Protein AF-D5SZH6-F1 (afdb_monomer_lite)

Secondary structure (DSSP, 8-state):
----PPP-SHHHHHHHHHHHHHHHHHHHHHHTTS-S--PPP-HHHHHHHHHHHHHTT----TTHHHHHHHHHHHHS--------

Organism: Planctopirus limnophila (strain ATCC 43296 / DSM 3776 / IFAM 1008 / Mu 290) (NCBI:txid521674)

pLDDT: mean 75.68, std 18.47, range [35.78, 93.62]

Foldseek 3Di:
DPPPDDDDDPVSLQVLLLVLVVLVVVVVCCVVVVDVDDDDGPNVVSVVSQVVSVVVVHHHDPCSVVVVVVVVVVVDDPPPDDDD

Structure (mmCIF, N/CA/C/O backbone):
data_AF-D5SZH6-F1
#
_entry.id   AF-D5SZH6-F1
#
loop_
_atom_site.group_PDB
_atom_site.id
_atom_site.type_symbol
_atom_site.label_atom_id
_atom_site.label_alt_id
_atom_site.label_comp_id
_atom_site.label_asym_id
_atom_site.label_entity_id
_atom_site.label_seq_id
_atom_site.pdbx_PDB_ins_code
_atom_site.Cartn_x
_atom_site.Cartn_y
_atom_site.Cartn_z
_atom_site.occupancy
_atom_site.B_iso_or_equiv
_atom_site.auth_seq_id
_atom_site.auth_comp_id
_atom_site.auth_asym_id
_atom_site.auth_atom_id
_atom_site.pdbx_PDB_model_num
ATOM 1 N N . MET A 1 1 ? -10.453 17.566 -11.883 1.00 37.09 1 MET A N 1
ATOM 2 C CA . MET A 1 1 ? -10.090 16.132 -11.787 1.00 37.09 1 MET A CA 1
ATOM 3 C C . MET A 1 1 ? -8.575 16.003 -11.892 1.00 37.09 1 MET A C 1
ATOM 5 O O . MET A 1 1 ? -8.040 16.262 -12.961 1.00 37.09 1 MET A O 1
ATOM 9 N N . LYS A 1 2 ? -7.857 15.694 -10.801 1.00 44.22 2 LYS A N 1
ATOM 10 C CA . LYS A 1 2 ? -6.410 15.423 -10.887 1.00 44.22 2 LYS A CA 1
ATOM 11 C C . LYS A 1 2 ? -6.243 14.058 -11.561 1.00 44.22 2 LYS A C 1
ATOM 13 O O . LYS A 1 2 ? -6.629 13.045 -10.989 1.00 44.22 2 LYS A O 1
ATOM 18 N N . THR A 1 3 ? -5.744 14.039 -12.793 1.00 48.59 3 THR A N 1
ATOM 19 C CA . THR A 1 3 ? -5.389 12.815 -13.524 1.00 48.59 3 THR A CA 1
ATOM 20 C C . THR A 1 3 ? -4.536 11.916 -12.632 1.00 48.59 3 THR A C 1
ATOM 22 O O . THR A 1 3 ? -3.471 12.351 -12.186 1.00 48.59 3 THR A O 1
ATOM 25 N N . LYS A 1 4 ? -5.000 10.687 -12.363 1.00 63.53 4 LYS A N 1
ATOM 26 C CA . LYS A 1 4 ? -4.247 9.650 -11.640 1.00 63.53 4 LYS A CA 1
ATOM 27 C C . LYS A 1 4 ? -2.978 9.340 -12.443 1.00 63.53 4 LYS A C 1
ATOM 29 O O . LYS A 1 4 ? -3.001 8.552 -13.383 1.00 63.53 4 LYS A O 1
ATOM 34 N N . ARG A 1 5 ? -1.885 10.044 -12.144 1.00 74.94 5 ARG A N 1
ATOM 35 C CA . ARG A 1 5 ? -0.627 9.934 -12.887 1.00 74.94 5 ARG A CA 1
ATOM 36 C C . ARG A 1 5 ? 0.070 8.643 -12.476 1.00 74.94 5 ARG A C 1
ATOM 38 O O . ARG A 1 5 ? 0.251 8.398 -11.287 1.00 74.94 5 ARG A O 1
ATOM 45 N N . ASN A 1 6 ? 0.453 7.827 -13.452 1.00 80.31 6 ASN A N 1
ATOM 46 C CA . ASN A 1 6 ? 1.286 6.662 -13.177 1.00 80.31 6 ASN A CA 1
ATOM 47 C C . ASN A 1 6 ? 2.720 7.100 -12.832 1.00 80.31 6 ASN A C 1
ATOM 49 O O . ASN A 1 6 ? 3.209 8.059 -13.445 1.00 80.31 6 ASN A O 1
ATOM 53 N N . PRO A 1 7 ? 3.391 6.398 -11.901 1.00 87.69 7 PRO A N 1
ATOM 54 C CA . PRO A 1 7 ? 4.794 6.644 -11.593 1.00 87.69 7 PRO A CA 1
ATOM 55 C C . PRO A 1 7 ? 5.680 6.391 -12.816 1.00 87.69 7 PRO A C 1
ATOM 57 O O . PRO A 1 7 ? 5.424 5.484 -13.617 1.00 87.69 7 PRO A O 1
ATOM 60 N N . LYS A 1 8 ? 6.732 7.193 -12.969 1.00 88.06 8 LYS A N 1
ATOM 61 C CA . LYS A 1 8 ? 7.581 7.195 -14.169 1.00 88.06 8 LYS A CA 1
ATOM 62 C C . LYS A 1 8 ? 8.932 6.525 -13.976 1.00 88.06 8 LYS A C 1
ATOM 64 O O . LYS A 1 8 ? 9.470 5.975 -14.930 1.00 88.06 8 LYS A O 1
ATOM 69 N N . ASN A 1 9 ? 9.484 6.576 -12.770 1.00 90.31 9 ASN A N 1
ATOM 70 C CA . ASN A 1 9 ? 10.810 6.048 -12.453 1.00 90.31 9 ASN A CA 1
ATOM 71 C C . ASN A 1 9 ? 10.755 5.129 -11.224 1.00 90.31 9 ASN A C 1
ATOM 73 O O . ASN A 1 9 ? 9.746 5.080 -10.523 1.00 90.31 9 ASN A O 1
ATOM 77 N N . LEU A 1 10 ? 11.834 4.375 -10.983 1.00 88.69 10 LEU A N 1
ATOM 78 C CA . LEU A 1 10 ? 11.900 3.386 -9.898 1.00 88.69 10 LEU A CA 1
ATOM 79 C C . LEU A 1 10 ? 11.585 3.995 -8.527 1.00 88.69 10 LEU A C 1
ATOM 81 O O . LEU A 1 10 ? 10.859 3.386 -7.748 1.00 88.69 10 LEU A O 1
ATOM 85 N N . ARG A 1 11 ? 12.082 5.208 -8.259 1.00 88.69 11 ARG A N 1
ATOM 86 C CA . ARG A 1 11 ? 11.839 5.915 -7.001 1.00 88.69 11 ARG A CA 1
ATOM 87 C C . ARG A 1 11 ? 10.363 6.268 -6.829 1.00 88.69 11 ARG A C 1
ATOM 89 O O . ARG A 1 11 ? 9.791 5.947 -5.798 1.00 88.69 11 ARG A O 1
ATOM 96 N N . GLU A 1 12 ? 9.732 6.856 -7.843 1.00 89.12 12 GLU A N 1
ATOM 97 C CA . GLU A 1 12 ? 8.298 7.170 -7.802 1.00 89.12 12 GLU A CA 1
ATOM 98 C C . GLU A 1 12 ? 7.445 5.902 -7.663 1.00 89.12 12 GLU A C 1
ATOM 100 O O . GLU A 1 12 ? 6.401 5.928 -7.019 1.00 89.12 12 GLU A O 1
ATOM 105 N N . TRP A 1 13 ? 7.868 4.783 -8.261 1.00 92.69 13 TRP A N 1
ATOM 106 C CA . TRP A 1 13 ? 7.183 3.503 -8.081 1.00 92.69 13 TRP A CA 1
ATOM 107 C C . TRP A 1 13 ? 7.311 2.971 -6.652 1.00 92.69 13 TRP A C 1
ATOM 109 O O . TRP A 1 13 ? 6.336 2.426 -6.143 1.00 92.69 13 TRP A O 1
ATOM 119 N N . GLN A 1 14 ? 8.472 3.136 -6.012 1.00 90.31 14 GLN A N 1
ATOM 120 C CA . GLN A 1 14 ? 8.665 2.773 -4.608 1.00 90.31 14 GLN A CA 1
ATOM 121 C C . GLN A 1 14 ? 7.791 3.643 -3.699 1.00 90.31 14 GLN A C 1
ATOM 123 O O . GLN A 1 14 ? 7.000 3.109 -2.932 1.00 90.31 14 GLN A O 1
ATOM 128 N N . GLU A 1 15 ? 7.852 4.967 -3.859 1.00 88.81 15 GLU A N 1
ATOM 129 C CA . GLU A 1 15 ? 7.045 5.917 -3.083 1.00 88.81 15 GLU A CA 1
ATOM 130 C C . GLU A 1 15 ? 5.538 5.662 -3.270 1.00 88.81 15 GLU A C 1
ATOM 132 O O . GLU A 1 15 ? 4.774 5.688 -2.306 1.00 88.81 15 GLU A O 1
ATOM 137 N N . ALA A 1 16 ? 5.097 5.356 -4.496 1.00 90.81 16 ALA A N 1
ATOM 138 C CA . ALA A 1 16 ? 3.702 5.024 -4.773 1.00 90.81 16 ALA A CA 1
ATOM 139 C C . ALA A 1 16 ? 3.272 3.680 -4.167 1.00 90.81 16 ALA A C 1
ATOM 141 O O . ALA A 1 16 ? 2.137 3.570 -3.707 1.00 90.81 16 ALA A O 1
ATOM 142 N N . ALA A 1 17 ? 4.145 2.669 -4.166 1.00 90.75 17 ALA A N 1
ATOM 143 C CA . ALA A 1 17 ? 3.863 1.381 -3.538 1.00 90.75 17 ALA A CA 1
ATOM 144 C C . ALA A 1 17 ? 3.779 1.516 -2.011 1.00 90.75 17 ALA A C 1
ATOM 146 O O . ALA A 1 17 ? 2.830 1.018 -1.410 1.00 90.75 17 ALA A O 1
ATOM 147 N N . ASP A 1 18 ? 4.720 2.241 -1.405 1.00 89.81 18 ASP A N 1
ATOM 148 C CA . ASP A 1 18 ? 4.750 2.512 0.035 1.00 89.81 18 ASP A CA 1
ATOM 149 C C . ASP A 1 18 ? 3.500 3.289 0.480 1.00 89.81 18 ASP A C 1
ATOM 151 O O . ASP A 1 18 ? 2.853 2.931 1.464 1.00 89.81 18 ASP A O 1
ATOM 155 N N . ALA A 1 19 ? 3.110 4.319 -0.278 1.00 89.00 19 ALA A N 1
ATOM 156 C CA . ALA A 1 19 ? 1.901 5.088 0.002 1.00 89.00 19 ALA A CA 1
ATOM 157 C C . ALA A 1 19 ? 0.622 4.255 -0.177 1.00 89.00 19 ALA A C 1
ATOM 159 O O . ALA A 1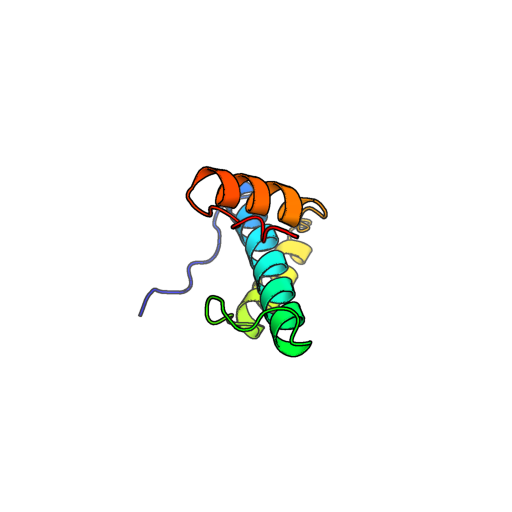 19 ? -0.290 4.360 0.640 1.00 89.00 19 ALA A O 1
ATOM 160 N N . ALA A 1 20 ? 0.542 3.427 -1.225 1.00 91.31 20 ALA A N 1
ATOM 161 C CA . ALA A 1 20 ? -0.610 2.559 -1.459 1.00 91.31 20 ALA A CA 1
ATOM 162 C C . ALA A 1 20 ? -0.807 1.556 -0.313 1.00 91.31 20 ALA A C 1
ATOM 164 O O . ALA A 1 20 ? -1.926 1.404 0.172 1.00 91.31 20 ALA A O 1
ATOM 165 N N . GLU A 1 21 ? 0.273 0.927 0.157 1.00 90.81 21 GLU A N 1
ATOM 166 C CA . GLU A 1 21 ? 0.241 0.026 1.315 1.00 90.81 21 GLU A CA 1
ATOM 167 C C . GLU A 1 21 ? -0.240 0.756 2.579 1.00 90.81 21 GLU A C 1
ATOM 169 O O . GLU A 1 21 ? -1.154 0.289 3.258 1.00 90.81 21 GLU A O 1
ATOM 174 N N . LEU A 1 22 ? 0.308 1.945 2.856 1.00 88.69 22 LEU A N 1
ATOM 175 C CA . LEU A 1 22 ? -0.099 2.753 4.005 1.00 88.69 22 LEU A CA 1
ATOM 176 C C . LEU A 1 22 ? -1.590 3.108 3.966 1.00 88.69 22 LEU A C 1
ATOM 178 O O . LEU A 1 22 ? -2.283 3.011 4.978 1.00 88.69 22 LEU A O 1
ATOM 182 N N . PHE A 1 23 ? -2.098 3.541 2.812 1.00 89.81 23 PHE A N 1
ATOM 183 C CA . PHE A 1 23 ? -3.502 3.917 2.692 1.00 89.81 23 PHE A CA 1
ATOM 184 C C . PHE A 1 23 ? -4.436 2.721 2.886 1.00 89.81 23 PHE A C 1
ATOM 186 O O . PHE A 1 23 ? -5.452 2.869 3.561 1.00 89.81 23 PHE A O 1
ATOM 193 N N . LEU A 1 24 ? -4.077 1.535 2.389 1.00 90.19 24 LEU A N 1
ATOM 194 C CA . LEU A 1 24 ? -4.845 0.313 2.654 1.00 90.19 24 LEU A CA 1
ATOM 195 C C . LEU A 1 24 ? -4.854 -0.047 4.145 1.00 90.19 24 LEU A C 1
ATOM 197 O O . LEU A 1 24 ? -5.873 -0.485 4.673 1.00 90.19 24 LEU A O 1
ATOM 201 N N . GLN A 1 25 ? -3.751 0.182 4.854 1.00 88.94 25 GLN A N 1
ATOM 202 C CA . GLN A 1 25 ? -3.689 -0.040 6.299 1.00 88.94 25 GLN A CA 1
ATOM 203 C C . GLN A 1 25 ? -4.528 0.972 7.083 1.00 88.94 25 GLN A C 1
ATOM 205 O O . GLN A 1 25 ? -5.178 0.590 8.053 1.00 88.94 25 GLN A O 1
ATOM 210 N N . ILE A 1 26 ? -4.557 2.239 6.660 1.00 87.44 26 ILE A N 1
ATOM 211 C CA . ILE A 1 26 ? -5.442 3.268 7.229 1.00 87.44 26 ILE A CA 1
ATOM 212 C C . ILE A 1 26 ? -6.908 2.881 7.011 1.00 87.44 26 ILE A C 1
ATOM 214 O O . ILE A 1 26 ? -7.699 2.928 7.951 1.00 87.44 26 ILE A O 1
ATOM 218 N N . ASP A 1 27 ? -7.271 2.467 5.797 1.00 88.25 27 ASP A N 1
ATOM 219 C CA . ASP A 1 27 ? -8.632 2.034 5.477 1.00 88.25 27 ASP A CA 1
ATOM 220 C C . ASP A 1 27 ? -9.052 0.798 6.291 1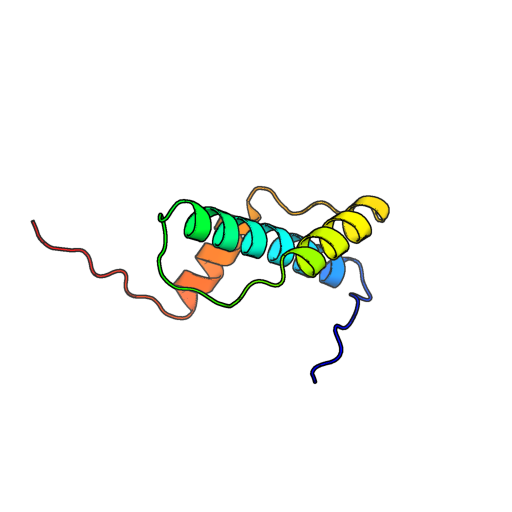.00 88.25 27 ASP A C 1
ATOM 222 O O . ASP A 1 27 ? -10.131 0.767 6.887 1.00 88.25 27 ASP A O 1
ATOM 226 N N . SER A 1 28 ? -8.147 -0.172 6.429 1.00 87.38 28 SER A N 1
ATOM 227 C CA . SER A 1 28 ? -8.330 -1.345 7.285 1.00 87.38 28 SER A CA 1
ATOM 228 C C . SER A 1 28 ? -8.503 -0.951 8.756 1.00 87.38 28 SER A C 1
ATOM 230 O O . SER A 1 28 ? -9.487 -1.330 9.391 1.00 87.38 28 SER A O 1
ATOM 232 N N . ALA A 1 29 ? -7.617 -0.111 9.302 1.00 85.69 29 ALA A N 1
ATOM 233 C CA . ALA A 1 29 ? -7.708 0.372 10.679 1.00 85.69 29 ALA A CA 1
ATOM 234 C C . ALA A 1 29 ? -9.022 1.123 10.941 1.00 85.69 29 ALA A C 1
ATOM 236 O O . ALA A 1 29 ? -9.611 0.990 12.016 1.00 85.69 29 ALA A O 1
ATOM 237 N N . ARG A 1 30 ? -9.511 1.878 9.952 1.00 85.12 30 ARG A N 1
ATOM 238 C CA . ARG A 1 30 ? -10.812 2.544 10.017 1.00 85.12 30 ARG A CA 1
ATOM 239 C C . ARG A 1 30 ? -11.963 1.541 10.000 1.00 85.12 30 ARG A C 1
ATOM 241 O O . ARG A 1 30 ? -12.888 1.675 10.796 1.00 85.12 30 ARG A O 1
ATOM 248 N N . SER A 1 31 ? -11.890 0.524 9.146 1.00 85.06 31 SER A N 1
ATOM 249 C CA . SER A 1 31 ? -12.898 -0.539 9.047 1.00 85.06 31 SER A CA 1
ATOM 250 C C . SER A 1 31 ? -13.010 -1.365 10.334 1.00 85.06 31 SER A C 1
ATOM 252 O O . SER A 1 31 ? -14.107 -1.767 10.710 1.00 85.06 31 SER A O 1
ATOM 254 N N . TYR A 1 32 ? -11.903 -1.548 11.059 1.00 85.50 32 TYR A N 1
ATOM 255 C CA . TYR A 1 32 ? -11.885 -2.169 12.390 1.00 85.50 32 TYR A CA 1
ATOM 256 C C . TYR A 1 32 ? -12.242 -1.211 13.540 1.00 85.50 32 TYR A C 1
ATOM 258 O O . TYR A 1 32 ? -12.244 -1.621 14.699 1.00 85.50 32 TYR A O 1
ATOM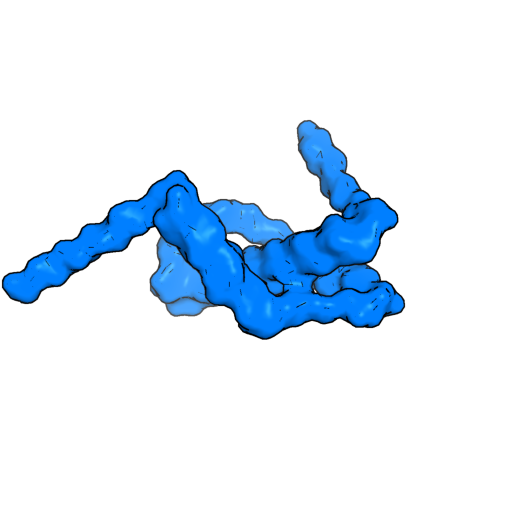 266 N N . GLY A 1 33 ? -12.529 0.064 13.256 1.00 86.94 33 GLY A N 1
ATOM 267 C CA . GLY A 1 33 ? -12.870 1.064 14.271 1.00 86.94 33 GLY A CA 1
ATOM 268 C C . GLY A 1 33 ? -11.696 1.508 15.151 1.00 86.94 33 GLY A C 1
ATOM 269 O O . GLY A 1 33 ? -11.918 2.148 16.176 1.00 86.94 33 GLY A O 1
ATOM 270 N N . LEU A 1 34 ? -10.452 1.200 14.764 1.00 86.12 34 LEU A N 1
ATOM 271 C CA . LEU A 1 34 ? -9.246 1.639 15.478 1.00 86.12 34 LEU A CA 1
ATOM 272 C C . LEU A 1 34 ? -8.991 3.139 15.291 1.00 86.12 34 LEU A C 1
ATOM 274 O O . LEU A 1 34 ? -8.446 3.794 16.177 1.00 86.12 34 LEU A O 1
ATOM 278 N N . ILE A 1 35 ? -9.395 3.682 14.140 1.00 84.62 35 ILE A N 1
ATOM 279 C CA . ILE A 1 35 ? -9.369 5.114 13.841 1.00 84.62 35 ILE A CA 1
ATOM 280 C C . ILE A 1 35 ? -10.718 5.546 13.266 1.00 84.62 35 ILE A C 1
ATOM 282 O O . ILE A 1 35 ? -11.355 4.817 12.512 1.00 84.62 35 ILE A O 1
ATOM 286 N N . THR A 1 36 ? -11.163 6.750 13.611 1.00 79.00 36 THR A N 1
ATOM 287 C CA . THR A 1 36 ? -12.466 7.289 13.178 1.00 79.00 36 THR A CA 1
ATOM 288 C C . THR A 1 36 ? -12.341 8.404 12.139 1.00 79.00 36 THR A C 1
ATOM 290 O O . THR A 1 36 ? -13.340 8.814 11.552 1.00 79.00 36 THR A O 1
ATOM 293 N N . GLY A 1 37 ? -11.120 8.877 11.880 1.00 78.56 37 GLY A N 1
ATOM 294 C CA . GLY A 1 37 ? -10.812 9.917 10.900 1.00 78.56 37 GLY A CA 1
ATOM 295 C C . GLY A 1 37 ? -9.758 9.474 9.888 1.00 78.56 37 GLY A C 1
ATOM 296 O O . GLY A 1 37 ? -9.210 8.379 9.980 1.00 78.56 37 GLY A O 1
ATOM 297 N N . GLY A 1 38 ? -9.471 10.342 8.920 1.00 71.31 38 GLY A N 1
ATOM 298 C CA . GLY A 1 38 ? -8.443 10.113 7.905 1.00 71.31 38 GLY A CA 1
ATOM 299 C C . GLY A 1 38 ? -8.886 10.524 6.500 1.00 71.31 38 GLY A C 1
ATOM 300 O O . GLY A 1 38 ? -10.055 10.856 6.286 1.00 71.31 38 GLY A O 1
ATOM 301 N N . PRO A 1 39 ? -7.952 10.537 5.536 1.00 79.31 39 PRO A N 1
ATOM 302 C CA . PRO A 1 39 ? -8.277 10.814 4.144 1.00 79.31 39 PRO A CA 1
ATOM 303 C C . PRO A 1 39 ? -9.164 9.709 3.560 1.00 79.31 39 PRO A C 1
ATOM 305 O O . PRO A 1 39 ? -9.067 8.546 3.947 1.00 79.31 39 PRO A O 1
ATOM 308 N N . ALA A 1 40 ? -10.016 10.068 2.597 1.00 82.69 40 ALA A N 1
ATOM 309 C CA . ALA A 1 40 ? -10.736 9.077 1.806 1.00 82.69 40 ALA A CA 1
ATOM 310 C C . ALA A 1 40 ? -9.731 8.269 0.973 1.00 82.69 40 ALA A C 1
ATOM 312 O O . ALA A 1 40 ? -8.991 8.839 0.166 1.00 82.69 40 ALA A O 1
ATOM 313 N N . VAL A 1 41 ? -9.700 6.955 1.193 1.00 88.00 41 VAL A N 1
ATOM 314 C CA . VAL A 1 41 ? -8.801 6.032 0.502 1.00 88.00 41 VAL A CA 1
ATOM 315 C C . VAL A 1 41 ? -9.509 5.452 -0.716 1.00 88.00 41 VAL A C 1
ATOM 317 O O . VAL A 1 41 ? -10.629 4.958 -0.629 1.00 88.00 41 VAL A O 1
ATOM 320 N N . ASP A 1 42 ? -8.841 5.513 -1.864 1.00 91.06 42 ASP A N 1
ATOM 321 C CA . ASP A 1 42 ? -9.260 4.819 -3.080 1.00 91.06 42 ASP A CA 1
ATOM 322 C C . ASP A 1 42 ? -8.611 3.429 -3.088 1.00 91.06 42 ASP A C 1
ATOM 324 O O . ASP A 1 42 ? -7.472 3.261 -3.537 1.00 91.06 42 ASP A O 1
ATOM 328 N N . VAL A 1 43 ? -9.317 2.462 -2.498 1.00 90.62 43 VAL A N 1
ATOM 329 C CA . VAL A 1 43 ? -8.829 1.094 -2.263 1.00 90.62 43 VAL A CA 1
ATOM 330 C C . VAL A 1 43 ? -8.458 0.415 -3.579 1.00 90.62 43 VAL A C 1
ATOM 332 O O . VAL A 1 43 ? -7.326 -0.051 -3.727 1.00 90.62 43 VAL A O 1
ATOM 335 N N . ASP A 1 44 ? -9.353 0.462 -4.570 1.00 92.44 44 ASP A N 1
ATOM 336 C CA . ASP A 1 44 ? -9.139 -0.144 -5.888 1.00 92.44 44 ASP A CA 1
ATOM 337 C C . ASP A 1 44 ? -7.858 0.377 -6.543 1.00 92.44 44 ASP A C 1
ATOM 339 O O . ASP A 1 44 ? -7.056 -0.388 -7.089 1.00 92.44 44 ASP A O 1
ATOM 343 N N . ARG A 1 45 ? -7.616 1.692 -6.455 1.00 91.00 45 ARG A N 1
ATOM 344 C CA . ARG A 1 45 ? -6.403 2.287 -7.013 1.00 91.00 45 ARG A CA 1
ATOM 345 C C . ARG A 1 45 ? -5.146 1.876 -6.253 1.00 91.00 45 ARG A C 1
ATOM 347 O O . ARG A 1 45 ? -4.105 1.681 -6.887 1.00 91.00 45 ARG A O 1
ATOM 354 N N . CYS A 1 46 ? -5.208 1.777 -4.929 1.00 91.50 46 CYS A N 1
ATOM 355 C CA . CYS A 1 46 ? -4.067 1.343 -4.125 1.00 91.50 46 CYS A CA 1
ATOM 356 C C . CYS A 1 46 ? -3.696 -0.107 -4.454 1.00 91.50 46 CYS A C 1
ATOM 358 O O . CYS A 1 46 ? -2.528 -0.402 -4.720 1.00 91.50 46 CYS A O 1
ATOM 360 N N . GLU A 1 47 ? -4.685 -0.994 -4.563 1.00 92.50 47 GLU A N 1
ATOM 361 C CA . GLU A 1 47 ? -4.452 -2.371 -4.990 1.00 92.50 47 GLU A CA 1
ATOM 362 C C . GLU A 1 47 ? -3.880 -2.465 -6.409 1.00 92.50 47 GLU A C 1
ATOM 364 O O . GLU A 1 47 ? -2.971 -3.258 -6.669 1.00 92.50 47 GLU A O 1
ATOM 369 N N . GLU A 1 48 ? -4.403 -1.673 -7.349 1.00 93.62 48 GLU A N 1
ATOM 370 C CA . GLU A 1 48 ? -3.900 -1.631 -8.722 1.00 93.62 48 GLU A CA 1
ATOM 371 C C . GLU A 1 48 ? -2.426 -1.198 -8.753 1.00 93.62 48 GLU A C 1
ATOM 373 O O . GLU A 1 48 ? -1.604 -1.826 -9.427 1.00 93.62 48 GLU A O 1
ATOM 378 N N . LEU A 1 49 ? -2.066 -0.166 -7.985 1.00 90.88 49 LEU A N 1
ATOM 379 C CA . LEU A 1 49 ? -0.687 0.307 -7.870 1.00 90.88 49 LEU A CA 1
ATOM 380 C C . LEU A 1 49 ? 0.240 -0.772 -7.305 1.00 90.88 49 LEU A C 1
ATOM 382 O O . LEU A 1 49 ? 1.309 -0.993 -7.876 1.00 90.88 49 LEU A O 1
ATOM 386 N N . LEU A 1 50 ? -0.175 -1.494 -6.261 1.00 91.44 50 LEU A N 1
ATOM 387 C CA . LEU A 1 50 ? 0.607 -2.597 -5.696 1.00 91.44 50 LEU A CA 1
ATOM 388 C C . LEU A 1 50 ? 0.775 -3.753 -6.691 1.00 91.44 50 LEU A C 1
ATOM 390 O O . LEU A 1 50 ? 1.883 -4.270 -6.859 1.00 91.44 50 LEU A O 1
ATOM 394 N N . LYS A 1 51 ? -0.284 -4.114 -7.428 1.00 92.62 51 LYS A N 1
ATOM 395 C CA . LYS A 1 51 ? -0.219 -5.117 -8.508 1.00 92.62 51 LYS A CA 1
ATOM 396 C C . LYS A 1 51 ? 0.770 -4.685 -9.602 1.00 92.62 51 LYS A C 1
ATOM 398 O O . LYS A 1 51 ? 1.582 -5.491 -10.063 1.00 92.62 51 LYS A O 1
ATOM 403 N N . LEU A 1 52 ? 0.741 -3.415 -10.013 1.00 91.62 52 LEU A N 1
ATOM 404 C CA . LEU A 1 52 ? 1.638 -2.862 -11.034 1.00 91.62 52 LEU A CA 1
ATOM 405 C C . LEU A 1 52 ? 3.092 -2.724 -10.555 1.00 91.62 52 LEU A C 1
ATOM 407 O O . LEU A 1 52 ? 4.008 -2.938 -11.358 1.00 91.62 52 LEU A O 1
ATOM 411 N N . ALA A 1 53 ? 3.313 -2.392 -9.283 1.00 89.88 53 ALA A N 1
ATOM 412 C CA . ALA A 1 53 ? 4.633 -2.333 -8.661 1.00 89.88 53 ALA A CA 1
ATOM 413 C C . ALA A 1 53 ? 5.251 -3.735 -8.536 1.00 89.88 53 ALA A C 1
ATOM 415 O O . ALA A 1 53 ? 6.400 -3.942 -8.931 1.00 89.88 53 ALA A O 1
ATOM 416 N N . ALA A 1 54 ? 4.462 -4.734 -8.124 1.00 89.81 54 ALA A N 1
ATOM 417 C CA . ALA A 1 54 ? 4.913 -6.120 -8.011 1.00 89.81 54 ALA A CA 1
ATOM 418 C C . ALA A 1 54 ? 5.392 -6.692 -9.357 1.00 89.81 54 ALA A C 1
ATOM 420 O O . ALA A 1 54 ? 6.434 -7.347 -9.416 1.00 89.81 54 ALA A O 1
ATOM 421 N N . ARG A 1 55 ? 4.700 -6.376 -10.466 1.00 91.81 55 ARG A N 1
ATOM 422 C CA . ARG A 1 55 ? 5.149 -6.731 -11.832 1.00 91.81 55 ARG A CA 1
ATOM 423 C C . ARG A 1 55 ? 6.508 -6.120 -12.193 1.00 91.81 55 ARG A C 1
ATOM 425 O O . ARG A 1 55 ? 7.229 -6.676 -13.013 1.00 91.81 55 ARG A O 1
ATOM 432 N N . ARG A 1 56 ? 6.868 -4.996 -11.569 1.00 89.38 56 ARG A N 1
ATOM 433 C CA . ARG A 1 56 ? 8.162 -4.309 -11.716 1.00 89.38 56 ARG A CA 1
ATOM 434 C C . ARG A 1 56 ? 9.195 -4.759 -10.678 1.00 89.38 56 ARG A C 1
ATOM 436 O O . ARG A 1 56 ? 10.256 -4.154 -10.596 1.00 89.38 56 ARG A O 1
ATOM 443 N N . LYS A 1 57 ? 8.903 -5.817 -9.909 1.00 90.94 57 LYS A N 1
ATOM 444 C CA . LYS A 1 57 ? 9.718 -6.323 -8.789 1.00 90.94 57 LYS A CA 1
ATOM 445 C C . LYS A 1 57 ? 9.928 -5.298 -7.664 1.00 90.94 57 LYS A C 1
ATOM 447 O O . LYS A 1 57 ? 10.856 -5.439 -6.877 1.00 90.94 57 LYS A O 1
ATOM 452 N N . ILE A 1 58 ? 9.052 -4.301 -7.570 1.00 89.19 58 ILE A N 1
ATOM 453 C CA . ILE A 1 58 ? 9.036 -3.309 -6.496 1.00 89.19 58 ILE A CA 1
ATOM 454 C C . ILE A 1 58 ? 8.035 -3.790 -5.455 1.00 89.19 58 ILE A C 1
ATOM 456 O O . ILE A 1 58 ? 6.905 -4.153 -5.794 1.00 89.19 58 ILE A O 1
ATOM 460 N N . ARG A 1 59 ? 8.456 -3.831 -4.192 1.00 87.56 59 ARG A N 1
ATOM 461 C CA . ARG A 1 59 ? 7.582 -4.173 -3.071 1.00 87.56 59 ARG A CA 1
ATOM 462 C C . ARG A 1 59 ? 7.537 -3.007 -2.093 1.00 87.56 59 ARG A C 1
ATOM 464 O O . ARG A 1 59 ? 8.581 -2.386 -1.889 1.00 87.56 59 ARG A O 1
ATOM 471 N N . PRO A 1 60 ? 6.368 -2.725 -1.498 1.00 85.44 60 PRO A N 1
ATOM 472 C CA . PRO A 1 60 ? 6.294 -1.751 -0.428 1.00 85.44 60 PRO A CA 1
ATOM 473 C C . PRO A 1 60 ? 7.227 -2.177 0.704 1.00 85.44 60 PRO A C 1
ATOM 475 O O . PRO A 1 60 ? 7.341 -3.368 1.024 1.00 85.44 60 PRO A O 1
ATOM 478 N N . ASN A 1 61 ? 7.940 -1.214 1.271 1.00 81.81 61 ASN A N 1
ATOM 479 C CA . ASN A 1 61 ? 8.827 -1.482 2.384 1.00 81.81 61 ASN A CA 1
ATOM 480 C C . ASN A 1 61 ? 7.978 -1.843 3.613 1.00 81.81 61 ASN A C 1
ATOM 482 O O . ASN A 1 61 ? 7.025 -1.141 3.941 1.00 81.81 61 ASN A O 1
ATOM 486 N N . LYS A 1 62 ? 8.298 -2.938 4.312 1.00 64.31 62 LYS A N 1
ATOM 487 C CA . LYS A 1 62 ? 7.528 -3.360 5.498 1.00 64.31 62 LYS A CA 1
ATOM 488 C C . LYS A 1 62 ? 7.611 -2.334 6.633 1.00 64.31 62 LYS A C 1
ATOM 490 O O . LYS A 1 62 ? 6.660 -2.194 7.393 1.00 64.31 62 LYS A O 1
ATOM 495 N N . ASP A 1 63 ? 8.700 -1.567 6.671 1.00 58.16 63 ASP A N 1
ATOM 496 C CA . ASP A 1 63 ? 8.894 -0.440 7.586 1.00 58.16 63 ASP A CA 1
ATOM 497 C C . ASP A 1 63 ? 8.397 0.901 7.012 1.00 58.16 63 ASP A C 1
ATOM 499 O O . ASP A 1 63 ? 8.589 1.946 7.638 1.00 58.16 63 ASP A O 1
ATOM 503 N N . ALA A 1 64 ? 7.742 0.914 5.841 1.00 56.78 64 ALA A N 1
ATOM 504 C CA . ALA A 1 64 ? 7.199 2.138 5.238 1.00 56.78 64 ALA A CA 1
ATOM 505 C C . ALA A 1 64 ? 6.227 2.852 6.184 1.00 56.78 64 ALA A C 1
ATOM 507 O O . ALA A 1 64 ? 6.252 4.077 6.272 1.00 56.78 64 ALA A O 1
ATOM 508 N N . LEU A 1 65 ? 5.442 2.096 6.962 1.00 54.22 65 LEU A N 1
ATOM 509 C CA . LEU A 1 65 ? 4.634 2.641 8.054 1.00 54.22 65 LEU A CA 1
ATOM 510 C C . LEU A 1 65 ? 5.472 3.475 9.022 1.00 54.22 65 LEU A C 1
ATOM 512 O O . LEU A 1 65 ? 5.110 4.606 9.328 1.00 54.22 65 LEU A O 1
ATOM 516 N N . GLY A 1 66 ? 6.597 2.934 9.492 1.00 51.16 66 GLY A N 1
ATOM 517 C CA . GLY A 1 66 ? 7.486 3.605 10.438 1.00 51.16 66 GLY A CA 1
ATOM 518 C C . GLY A 1 66 ? 8.138 4.854 9.847 1.00 51.16 66 GLY A C 1
ATOM 519 O O . GLY A 1 66 ? 8.181 5.890 10.511 1.00 51.16 66 GLY A O 1
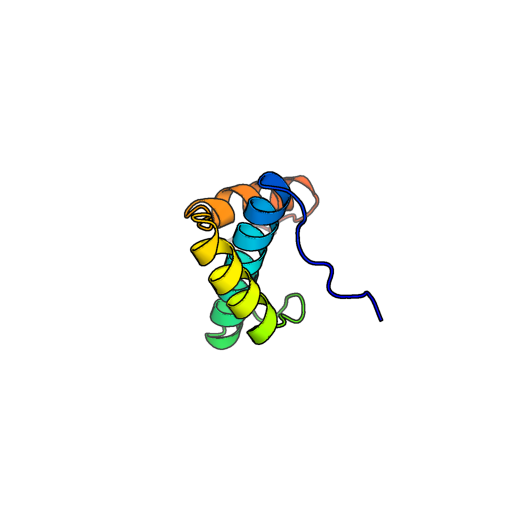ATOM 520 N N . LEU A 1 67 ? 8.578 4.785 8.588 1.00 57.09 67 LEU A N 1
ATOM 521 C CA . LEU A 1 67 ? 9.211 5.904 7.883 1.00 57.09 67 LEU A CA 1
ATOM 522 C C . LEU A 1 67 ? 8.216 7.032 7.568 1.00 57.09 67 LEU A C 1
ATOM 524 O O . LEU A 1 67 ? 8.524 8.205 7.783 1.00 57.09 67 LEU A O 1
ATOM 528 N N . ILE A 1 68 ? 6.999 6.700 7.126 1.00 55.44 68 ILE A N 1
ATOM 529 C CA . ILE A 1 68 ? 5.961 7.699 6.839 1.00 55.44 68 ILE A CA 1
ATOM 530 C C . ILE A 1 68 ? 5.386 8.276 8.142 1.00 55.44 68 ILE A C 1
ATOM 532 O O . ILE A 1 68 ? 5.172 9.485 8.225 1.00 55.44 68 ILE A O 1
ATOM 536 N N . LEU A 1 69 ? 5.211 7.468 9.197 1.00 55.62 69 LEU A N 1
ATOM 537 C CA . LEU A 1 69 ? 4.834 7.963 10.528 1.00 55.62 69 LEU A CA 1
ATOM 538 C C . LEU A 1 69 ? 5.907 8.881 11.128 1.00 55.62 69 LEU A C 1
ATOM 540 O O . LEU A 1 69 ? 5.553 9.885 11.742 1.00 55.62 69 LEU A O 1
ATOM 544 N N . GLN A 1 70 ? 7.202 8.591 10.952 1.00 51.66 70 GLN A N 1
ATOM 545 C CA . GLN A 1 70 ? 8.272 9.525 11.333 1.00 51.66 70 GLN A CA 1
ATOM 546 C C . GLN A 1 70 ? 8.186 10.836 10.538 1.00 51.66 70 GLN A C 1
ATOM 548 O O . GLN A 1 70 ? 8.282 11.916 11.125 1.00 51.66 70 GLN A O 1
ATOM 553 N N . GLY A 1 71 ? 7.926 10.764 9.230 1.00 51.53 71 GLY A N 1
ATOM 554 C CA . GLY A 1 71 ? 7.700 11.945 8.390 1.00 51.53 71 GLY A CA 1
ATOM 555 C C . GLY A 1 71 ? 6.502 12.795 8.841 1.00 51.53 71 GLY A C 1
ATOM 556 O O . GLY A 1 71 ? 6.604 14.021 8.931 1.00 51.53 71 GLY A O 1
ATOM 557 N N . LEU A 1 72 ? 5.387 12.152 9.207 1.00 53.53 72 LEU A N 1
ATOM 558 C CA . LEU A 1 72 ? 4.182 12.808 9.734 1.00 53.53 72 LEU A CA 1
ATOM 559 C C . LEU A 1 72 ? 4.409 13.428 11.120 1.00 53.53 72 LEU A C 1
ATOM 561 O O . LEU A 1 72 ? 4.015 14.573 11.341 1.00 53.53 72 LEU A O 1
ATOM 565 N N . LYS A 1 73 ? 5.108 12.733 12.030 1.00 52.75 73 LYS A N 1
ATOM 566 C CA . LYS A 1 73 ? 5.482 13.273 13.353 1.00 52.75 73 LYS A CA 1
ATOM 567 C C . LYS A 1 73 ? 6.312 14.552 13.250 1.00 52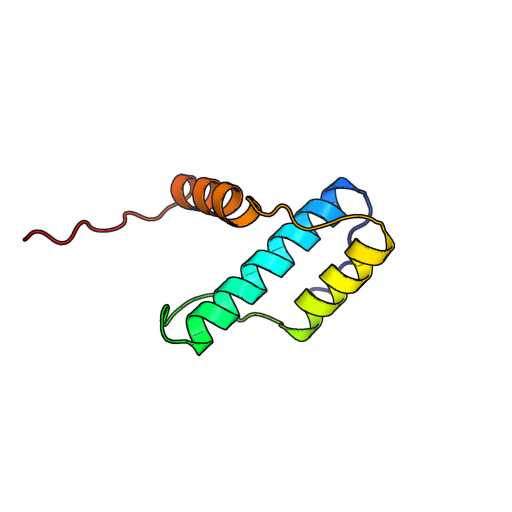.75 73 LYS A C 1
ATOM 569 O O . LYS A 1 73 ? 6.197 15.420 14.108 1.00 52.75 73 LYS A O 1
ATOM 574 N N . THR A 1 74 ? 7.103 14.689 12.190 1.00 50.50 74 THR A N 1
ATOM 575 C CA . THR A 1 74 ? 7.958 15.864 11.976 1.00 50.50 74 THR A CA 1
ATOM 576 C C . THR A 1 74 ? 7.176 17.069 11.427 1.00 50.50 74 THR A C 1
ATOM 578 O O . THR A 1 74 ? 7.646 18.197 11.539 1.00 50.50 74 THR A O 1
ATOM 581 N N . THR A 1 75 ? 5.966 16.865 10.883 1.00 46.12 75 THR A N 1
ATOM 582 C CA . THR A 1 75 ? 5.203 17.916 10.171 1.00 46.12 75 THR A CA 1
ATOM 583 C C . THR A 1 75 ? 3.928 18.381 10.897 1.00 46.12 75 THR A C 1
ATOM 585 O O . THR A 1 75 ? 3.289 19.334 10.465 1.00 46.12 75 THR A O 1
ATOM 588 N N . GLY A 1 76 ? 3.574 17.803 12.045 1.00 51.94 76 GLY A N 1
ATOM 589 C C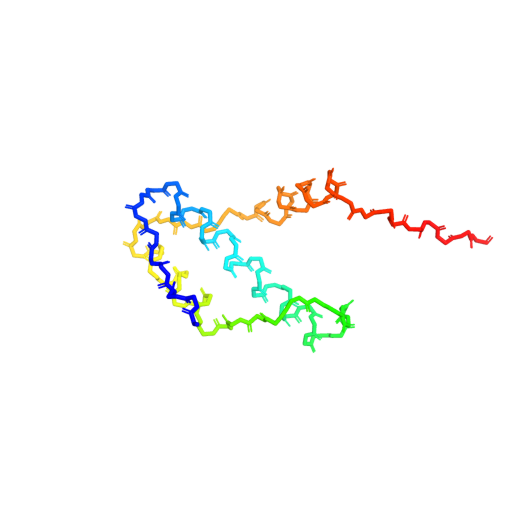A . GLY A 1 76 ? 2.538 18.370 12.914 1.00 51.94 76 GLY A CA 1
ATOM 590 C C . GLY A 1 76 ? 1.594 17.324 13.480 1.00 51.94 76 GLY A C 1
ATOM 591 O O . GLY A 1 76 ? 0.766 16.754 12.778 1.00 51.94 76 GLY A O 1
ATOM 592 N N . GLY A 1 77 ? 1.705 17.108 14.785 1.00 40.84 77 GLY A N 1
ATOM 593 C CA . GLY A 1 77 ? 0.796 16.264 15.542 1.00 40.84 77 GLY A CA 1
ATOM 594 C C . GLY A 1 77 ? 1.304 16.100 16.962 1.00 40.84 77 GLY A C 1
ATOM 595 O O . GLY A 1 77 ? 1.941 15.098 17.277 1.00 40.84 77 GLY A O 1
ATOM 596 N N . GLN A 1 78 ? 1.041 17.092 17.817 1.00 40.09 78 GLN A N 1
ATOM 597 C CA . GLN A 1 78 ? 1.067 16.887 19.263 1.00 40.09 78 GLN A CA 1
ATOM 598 C C . GLN A 1 78 ? 0.044 15.794 19.590 1.00 40.09 78 GLN A C 1
ATOM 600 O O . GLN A 1 78 ? -1.162 16.035 19.593 1.00 40.09 78 GLN A O 1
ATOM 605 N N . LEU A 1 79 ? 0.524 14.579 19.847 1.00 45.12 79 LEU A N 1
ATOM 606 C CA . LEU A 1 79 ? -0.253 13.601 20.589 1.00 45.12 79 LEU A CA 1
ATOM 607 C C . LEU A 1 79 ? -0.312 14.119 22.024 1.00 45.12 79 LEU A C 1
ATOM 609 O O . LEU A 1 79 ? 0.679 14.079 22.746 1.00 45.12 79 LEU A O 1
ATOM 613 N N . VAL A 1 80 ? -1.462 14.685 22.384 1.00 43.38 80 VAL A N 1
ATOM 614 C CA . VAL A 1 80 ? -1.802 15.062 23.754 1.00 43.38 80 VAL A CA 1
ATOM 615 C C . VAL A 1 80 ? -1.665 13.816 24.626 1.00 43.38 80 VAL A C 1
ATOM 617 O O . VAL A 1 80 ? -2.470 12.888 24.533 1.00 43.38 80 VAL A O 1
ATOM 620 N N . GLU A 1 81 ? -0.630 13.792 25.462 1.00 45.75 81 GLU A N 1
ATOM 621 C CA . GLU A 1 81 ? -0.549 12.872 26.588 1.00 45.75 81 GLU A CA 1
ATOM 622 C C . GLU A 1 81 ? -1.724 13.183 27.517 1.00 45.75 81 GLU A C 1
ATOM 624 O O . GLU A 1 81 ? -1.841 14.280 28.065 1.00 45.75 81 GLU A O 1
ATOM 629 N N . LYS A 1 82 ? -2.651 12.234 27.645 1.00 35.78 82 LYS A N 1
ATOM 630 C CA . LYS A 1 82 ? -3.752 12.339 28.601 1.00 35.78 82 LYS A CA 1
ATOM 631 C C . LYS A 1 82 ? -3.158 12.139 30.006 1.00 35.78 82 LYS A C 1
ATOM 633 O O . LYS A 1 82 ? -2.577 11.075 30.235 1.00 35.78 82 LYS A O 1
ATOM 638 N N . PRO A 1 83 ? -3.261 13.105 30.936 1.00 48.31 83 PRO A N 1
ATOM 639 C CA . PRO A 1 83 ? -2.781 12.899 32.296 1.00 48.31 83 PRO A CA 1
ATOM 640 C C . PRO A 1 83 ? -3.661 11.860 33.005 1.00 48.31 83 PRO A C 1
ATOM 642 O O . PRO A 1 83 ? -4.872 11.798 32.772 1.00 48.31 83 PRO A O 1
ATOM 645 N N . ARG A 1 84 ? -3.006 11.015 33.807 1.00 47.44 84 ARG A N 1
ATOM 646 C CA . ARG A 1 84 ? -3.638 10.070 34.735 1.00 47.44 84 ARG A CA 1
ATOM 647 C C . ARG A 1 84 ? -4.336 10.797 35.875 1.00 47.44 84 ARG A C 1
ATOM 649 O O . ARG A 1 84 ? -3.805 11.849 36.292 1.00 47.44 84 ARG A O 1
#

Sequence (84 aa):
MKTKRNPKNLREWQEAADAAELFLQIDSARSYGLITGGPAVDVDRCEELLKLAARRKIRPNKDALGLILQGLKTTGGQLVEKPR

Radius of gyration: 14.74 Å; chains: 1; bounding box: 25×25×49 Å